Protein AF-A0A6A5G3I4-F1 (afdb_monomer_lite)

Sequence (106 aa):
MTLISPPPPPIRRSSLVKPVEYFYLTIEQRLTLKKARVVLNAVVDSMKKNPSMDLKAERIIKKARDIHALVNTILESDHHMFFKIKEQEFKDGLQSLRDDMKKAFF

Foldseek 3Di:
DDDDDDDPDPPPPPPPDPDPPFFFDDPVRLVVLVVLLVVLVVLLVVLVVCVVQPPLSVVLNVLSVVLNVVSVVCNVSRGRVSCVVCVVVNVVSVVVSVVSVVVRPD

Organism: Caenorhabditis remanei (NCBI:txid31234)

Radius of gyration: 25.17 Å; chains: 1; bounding box: 81×18×66 Å

Structure (mmCIF, N/CA/C/O backbone):
data_AF-A0A6A5G3I4-F1
#
_entry.id   AF-A0A6A5G3I4-F1
#
loop_
_atom_site.group_PDB
_atom_site.id
_atom_site.type_symbol
_atom_site.label_atom_id
_atom_site.label_alt_id
_atom_site.label_comp_id
_atom_site.label_asym_id
_atom_site.label_entity_id
_atom_site.label_seq_id
_atom_site.pdbx_PDB_ins_code
_atom_site.Cartn_x
_atom_site.Cartn_y
_atom_site.Cartn_z
_atom_site.occupancy
_atom_site.B_iso_or_equiv
_atom_site.auth_seq_id
_atom_site.auth_comp_id
_atom_site.auth_asym_id
_atom_site.auth_atom_id
_atom_site.pdbx_PDB_model_num
ATOM 1 N N . MET A 1 1 ? 63.872 -6.654 -46.691 1.00 45.19 1 MET A N 1
ATOM 2 C CA . MET A 1 1 ? 63.245 -6.168 -45.444 1.00 45.19 1 MET A CA 1
ATOM 3 C C . MET A 1 1 ? 61.740 -6.219 -45.642 1.00 45.19 1 MET A C 1
ATOM 5 O O . MET A 1 1 ? 61.248 -5.551 -46.540 1.00 45.19 1 MET A O 1
ATOM 9 N N . THR A 1 2 ? 61.036 -7.080 -44.912 1.00 50.91 2 THR A N 1
ATOM 10 C CA . THR A 1 2 ? 59.595 -7.320 -45.097 1.00 50.91 2 THR A CA 1
ATOM 11 C C . THR A 1 2 ? 58.814 -6.319 -44.246 1.00 50.91 2 THR A C 1
ATOM 13 O O . THR A 1 2 ? 58.990 -6.301 -43.030 1.00 50.91 2 THR A O 1
ATOM 16 N N . LEU A 1 3 ? 57.996 -5.461 -44.868 1.00 50.94 3 LEU A N 1
ATOM 17 C CA . 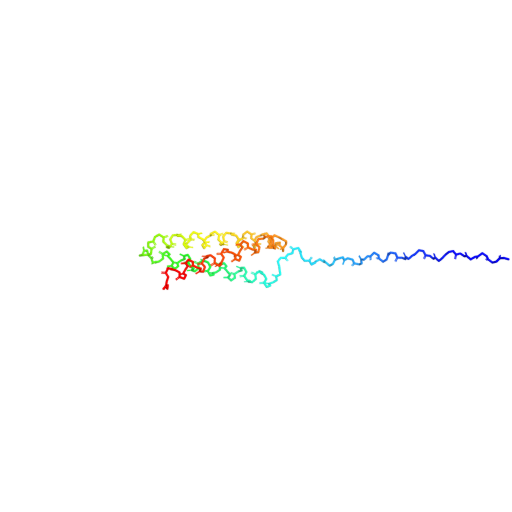LEU A 1 3 ? 57.108 -4.541 -44.148 1.00 50.94 3 LEU A CA 1
ATOM 18 C C . LEU A 1 3 ? 56.023 -5.353 -43.432 1.00 50.94 3 LEU A C 1
ATOM 20 O O . LEU A 1 3 ? 55.199 -5.999 -44.077 1.00 50.94 3 LEU A O 1
ATOM 24 N N . ILE A 1 4 ? 56.037 -5.324 -42.101 1.00 54.56 4 ILE A N 1
ATOM 25 C CA . ILE A 1 4 ? 55.014 -5.947 -41.262 1.00 54.56 4 ILE A CA 1
ATOM 26 C C . ILE A 1 4 ? 53.938 -4.887 -41.014 1.00 54.56 4 ILE A C 1
ATOM 28 O O . ILE A 1 4 ? 54.176 -3.908 -40.308 1.00 54.56 4 ILE A O 1
ATOM 32 N N . SER A 1 5 ? 52.771 -5.049 -41.631 1.00 60.62 5 SER A N 1
ATOM 33 C CA . SER A 1 5 ? 51.606 -4.198 -41.375 1.00 60.62 5 SER A CA 1
ATOM 34 C C . SER A 1 5 ? 51.150 -4.362 -39.919 1.00 60.62 5 SER A C 1
ATOM 36 O O . SER A 1 5 ? 51.105 -5.498 -39.436 1.00 60.62 5 SER A O 1
ATOM 38 N N . PRO A 1 6 ? 50.779 -3.283 -39.205 1.00 68.44 6 PRO A N 1
ATOM 39 C CA . PRO A 1 6 ? 50.217 -3.421 -37.868 1.00 68.44 6 PRO A CA 1
ATOM 40 C C . PRO A 1 6 ? 48.894 -4.206 -37.931 1.00 68.44 6 PRO A C 1
ATOM 42 O O . PRO A 1 6 ? 48.165 -4.100 -38.924 1.00 68.44 6 PRO A O 1
ATOM 45 N N . PRO A 1 7 ? 48.570 -5.004 -36.897 1.00 68.25 7 PRO A N 1
ATOM 46 C CA . PRO A 1 7 ? 47.321 -5.751 -36.860 1.00 68.25 7 PRO A CA 1
ATOM 47 C C . PRO A 1 7 ? 46.128 -4.783 -36.916 1.00 68.25 7 PRO A C 1
ATOM 49 O O . PRO A 1 7 ? 46.212 -3.676 -36.372 1.00 68.25 7 PRO A O 1
ATOM 52 N N . PRO A 1 8 ? 45.016 -5.168 -37.567 1.00 66.38 8 PRO A N 1
ATOM 53 C CA . PRO A 1 8 ? 43.838 -4.318 -37.638 1.00 66.38 8 PRO A CA 1
ATOM 54 C C . PRO A 1 8 ? 43.348 -3.985 -36.220 1.00 66.38 8 PRO A C 1
ATOM 56 O O . PRO A 1 8 ? 43.422 -4.842 -35.331 1.00 66.38 8 PRO A O 1
ATOM 59 N N . PRO A 1 9 ? 42.852 -2.755 -35.984 1.00 64.62 9 PRO A N 1
ATOM 60 C CA . PRO A 1 9 ? 42.316 -2.382 -34.686 1.00 64.62 9 PRO A CA 1
ATOM 61 C C . PRO A 1 9 ? 41.210 -3.370 -34.296 1.00 64.62 9 PRO A C 1
ATOM 63 O O . PRO A 1 9 ? 40.447 -3.798 -35.172 1.00 64.62 9 PRO A O 1
ATOM 66 N N . PRO A 1 10 ? 41.095 -3.741 -33.006 1.00 64.44 10 PRO A N 1
ATOM 67 C CA . PRO A 1 10 ? 40.010 -4.588 -32.548 1.00 64.44 10 PRO A CA 1
ATOM 68 C C . PRO A 1 10 ? 38.706 -3.968 -33.026 1.00 64.44 10 PRO A C 1
ATOM 70 O O . PRO A 1 10 ? 38.408 -2.819 -32.687 1.00 64.44 10 PRO A O 1
ATOM 73 N N . ILE A 1 11 ? 37.948 -4.708 -33.838 1.00 58.84 11 ILE A N 1
ATOM 74 C CA . ILE A 1 11 ? 36.585 -4.327 -34.185 1.00 58.84 11 ILE A CA 1
ATOM 75 C C . ILE A 1 11 ? 35.903 -4.121 -32.841 1.00 58.84 11 ILE A C 1
ATOM 77 O O . ILE A 1 11 ? 35.693 -5.084 -32.098 1.00 58.84 11 ILE A O 1
ATOM 81 N N . ARG A 1 12 ? 35.614 -2.857 -32.497 1.00 54.34 12 ARG A N 1
ATOM 82 C CA . ARG A 1 12 ? 34.677 -2.525 -31.432 1.00 54.34 12 ARG A CA 1
ATOM 83 C C . ARG A 1 12 ? 33.412 -3.238 -31.863 1.00 54.34 12 ARG A C 1
ATOM 85 O O . ARG A 1 12 ? 32.685 -2.742 -32.717 1.00 54.34 12 ARG A O 1
ATOM 92 N N . ARG A 1 13 ? 33.189 -4.440 -31.329 1.00 51.81 13 ARG A N 1
ATOM 93 C CA . ARG A 1 13 ? 31.872 -5.045 -31.303 1.00 51.81 13 ARG A CA 1
ATOM 94 C C . ARG A 1 13 ? 31.059 -4.006 -30.566 1.00 51.81 13 ARG A C 1
ATOM 96 O O . ARG A 1 13 ? 31.173 -3.888 -29.348 1.00 51.81 13 ARG A O 1
ATOM 103 N N . SER A 1 14 ? 30.366 -3.166 -31.328 1.00 51.81 14 SER A N 1
ATOM 104 C CA . SER A 1 14 ? 29.267 -2.351 -30.854 1.00 51.81 14 SER A CA 1
ATOM 105 C C . SER A 1 14 ? 28.486 -3.311 -29.988 1.00 51.81 14 SER A C 1
ATOM 107 O O . SER A 1 14 ? 27.986 -4.310 -30.506 1.00 51.81 14 SER A O 1
ATOM 109 N N . SER A 1 15 ? 28.567 -3.120 -28.669 1.00 56.09 15 SER A N 1
ATOM 110 C CA . SER A 1 15 ? 27.875 -3.969 -27.716 1.00 56.09 15 SER A CA 1
ATOM 111 C C . SER A 1 15 ? 26.438 -3.976 -28.192 1.00 56.09 15 SER A C 1
ATOM 113 O O . SER A 1 15 ? 25.778 -2.937 -28.223 1.00 56.09 15 SER A O 1
ATOM 115 N N . LEU A 1 16 ? 26.061 -5.137 -28.720 1.00 53.62 16 LEU A N 1
ATOM 116 C CA . LEU A 1 16 ? 24.756 -5.446 -29.248 1.00 53.62 16 LEU A CA 1
ATOM 117 C C . LEU A 1 16 ? 23.786 -4.997 -28.160 1.00 53.62 16 LEU A C 1
ATOM 119 O O . LEU A 1 16 ? 23.856 -5.525 -27.056 1.00 53.62 16 LEU A O 1
ATOM 123 N N . VAL A 1 17 ? 23.041 -3.932 -28.460 1.00 51.09 17 VAL A N 1
ATOM 124 C CA . VAL A 1 17 ? 21.829 -3.457 -27.789 1.00 51.09 17 VAL A CA 1
ATOM 125 C C . VAL A 1 17 ? 21.750 -3.877 -26.317 1.00 51.09 17 VAL A C 1
ATOM 127 O O . VAL A 1 17 ? 21.350 -5.000 -26.016 1.00 51.09 17 VAL A O 1
ATOM 130 N N . LYS A 1 18 ? 22.082 -2.965 -25.387 1.00 52.94 18 LYS A N 1
ATOM 131 C CA . LYS A 1 18 ? 21.660 -3.137 -23.985 1.00 52.94 18 LYS A CA 1
ATOM 132 C C . LYS A 1 18 ? 20.171 -3.503 -24.007 1.00 52.94 18 LYS A C 1
ATOM 134 O O . LYS A 1 18 ? 19.413 -2.765 -24.645 1.00 52.94 18 LYS A O 1
ATOM 139 N N . PRO A 1 19 ? 19.764 -4.633 -23.408 1.00 50.22 19 PRO A N 1
ATOM 140 C CA . PRO A 1 19 ? 18.406 -5.110 -23.557 1.00 50.22 19 PRO A CA 1
ATOM 141 C C . PRO A 1 19 ? 17.451 -4.048 -23.017 1.00 50.22 19 PRO A C 1
ATOM 143 O O . PRO A 1 19 ? 17.771 -3.318 -22.077 1.00 50.22 19 PRO A O 1
ATOM 146 N N . VAL A 1 20 ? 16.290 -3.960 -23.662 1.00 51.75 20 VAL A N 1
ATOM 147 C CA . VAL A 1 20 ? 15.120 -3.144 -23.306 1.00 51.75 20 VAL A CA 1
ATOM 148 C C . VAL A 1 20 ? 14.506 -3.684 -22.005 1.00 51.75 20 VAL A C 1
ATOM 150 O O . VAL A 1 20 ? 13.335 -4.026 -21.916 1.00 51.75 20 VAL A O 1
ATOM 153 N N . GLU A 1 21 ? 15.328 -3.848 -20.985 1.00 55.00 21 GLU A N 1
ATOM 154 C CA . GLU A 1 21 ? 14.952 -4.307 -19.664 1.00 55.00 21 GLU A CA 1
ATOM 155 C C . GLU A 1 21 ? 15.018 -3.090 -18.738 1.00 55.00 21 GLU A C 1
ATOM 157 O O . GLU A 1 21 ? 15.865 -2.215 -18.899 1.00 55.00 21 GLU A O 1
ATOM 162 N N . TYR A 1 22 ? 14.110 -3.014 -17.769 1.00 59.69 22 TYR A N 1
ATOM 163 C CA . TYR A 1 22 ? 14.079 -2.009 -16.693 1.00 59.69 22 TYR A CA 1
ATOM 164 C C . TYR A 1 22 ? 13.444 -0.640 -16.977 1.00 59.69 22 TYR A C 1
ATOM 166 O O . TYR A 1 22 ? 13.562 0.244 -16.129 1.00 59.69 22 TYR A O 1
ATOM 174 N N . PHE A 1 23 ? 12.694 -0.445 -18.067 1.00 67.44 23 PHE A N 1
ATOM 175 C CA . PHE A 1 23 ? 11.796 0.722 -18.115 1.00 67.44 23 PHE A CA 1
ATOM 176 C C . PHE A 1 23 ? 10.513 0.471 -17.331 1.00 67.44 23 PHE A C 1
ATOM 178 O O . PHE A 1 23 ? 10.155 1.290 -16.491 1.00 67.44 23 PHE A O 1
ATOM 185 N N . TYR A 1 24 ? 9.875 -0.685 -17.526 1.00 82.62 24 TYR A N 1
ATOM 186 C CA . TYR A 1 24 ? 8.568 -0.978 -16.940 1.00 82.62 24 TYR A CA 1
ATOM 187 C C . TYR A 1 24 ? 8.628 -1.847 -15.684 1.00 82.62 24 TYR A C 1
ATOM 189 O O . TYR A 1 24 ? 9.541 -2.658 -15.520 1.00 82.62 24 TYR A O 1
ATOM 197 N N . LEU A 1 25 ? 7.618 -1.719 -14.819 1.00 85.81 25 LEU A N 1
ATOM 198 C CA . LEU A 1 25 ? 7.406 -2.634 -13.696 1.00 85.81 25 LEU A CA 1
ATOM 199 C C . LEU A 1 25 ? 7.371 -4.090 -14.171 1.00 85.81 25 LEU A C 1
ATOM 201 O O . LEU A 1 25 ? 6.657 -4.423 -15.126 1.00 85.81 25 LEU A O 1
ATOM 205 N N . THR A 1 26 ? 8.060 -4.972 -13.445 1.00 88.88 26 THR A N 1
ATOM 206 C CA . THR A 1 26 ? 7.963 -6.415 -13.695 1.00 88.88 26 THR A CA 1
ATOM 207 C C . THR A 1 26 ? 6.547 -6.916 -13.389 1.00 88.88 26 THR A C 1
ATOM 209 O O . THR A 1 26 ? 5.812 -6.316 -12.598 1.00 88.88 26 THR A O 1
ATOM 212 N N . ILE A 1 27 ? 6.150 -8.044 -13.991 1.00 88.06 27 ILE A N 1
ATOM 213 C CA . ILE A 1 27 ? 4.832 -8.662 -13.749 1.00 88.06 27 ILE A CA 1
ATOM 214 C C . ILE A 1 27 ? 4.610 -8.901 -12.247 1.00 88.06 27 ILE A C 1
ATOM 216 O O . ILE A 1 27 ? 3.537 -8.599 -11.721 1.00 88.06 27 ILE A O 1
ATOM 220 N N . GLU A 1 28 ? 5.637 -9.371 -11.539 1.00 88.94 28 GLU A N 1
ATOM 221 C CA . GLU A 1 28 ? 5.592 -9.616 -10.094 1.00 88.94 28 GLU A CA 1
ATOM 222 C C . GLU A 1 28 ? 5.398 -8.331 -9.283 1.00 88.94 28 GLU A C 1
ATOM 224 O O . GLU A 1 28 ? 4.583 -8.299 -8.355 1.00 88.94 28 GLU A O 1
ATOM 229 N N . GLN A 1 29 ? 6.095 -7.252 -9.652 1.00 89.00 29 GLN A N 1
ATOM 230 C CA . GLN A 1 29 ? 5.938 -5.946 -9.011 1.00 89.00 29 GLN A CA 1
ATOM 231 C C . GLN A 1 29 ? 4.519 -5.410 -9.215 1.00 89.00 29 GLN A C 1
ATOM 233 O O . GLN A 1 29 ? 3.854 -5.047 -8.243 1.00 89.00 29 GLN A O 1
ATOM 238 N N . ARG A 1 30 ? 4.001 -5.442 -10.453 1.00 88.94 30 ARG A N 1
ATOM 239 C CA . ARG A 1 30 ? 2.616 -5.033 -10.749 1.00 88.94 30 ARG A CA 1
ATOM 240 C C . ARG A 1 30 ? 1.603 -5.854 -9.962 1.00 88.94 30 ARG A C 1
ATOM 242 O O . ARG A 1 30 ? 0.652 -5.293 -9.419 1.00 88.94 30 ARG A O 1
ATOM 249 N N . LEU A 1 31 ? 1.779 -7.175 -9.901 1.00 93.56 31 LEU A N 1
ATOM 250 C CA . LEU A 1 31 ? 0.870 -8.059 -9.174 1.00 93.56 31 LEU A CA 1
ATOM 251 C C . LEU A 1 31 ? 0.889 -7.759 -7.671 1.00 93.56 31 LEU A C 1
ATOM 253 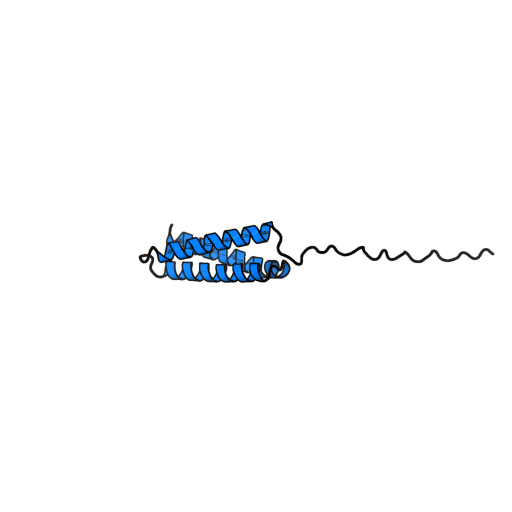O O . LEU A 1 31 ? -0.170 -7.687 -7.047 1.00 93.56 31 LEU A O 1
ATOM 257 N N . THR A 1 32 ? 2.073 -7.533 -7.104 1.00 91.62 32 THR A N 1
ATOM 258 C CA . THR A 1 32 ? 2.253 -7.173 -5.692 1.00 91.62 32 THR A CA 1
ATOM 259 C C . THR A 1 32 ? 1.554 -5.856 -5.363 1.00 91.62 32 THR A C 1
ATOM 261 O O . THR A 1 32 ? 0.768 -5.794 -4.419 1.00 91.62 32 THR A O 1
ATOM 264 N N . LEU A 1 33 ? 1.754 -4.826 -6.187 1.00 92.81 33 LEU A N 1
ATOM 265 C CA . LEU A 1 33 ? 1.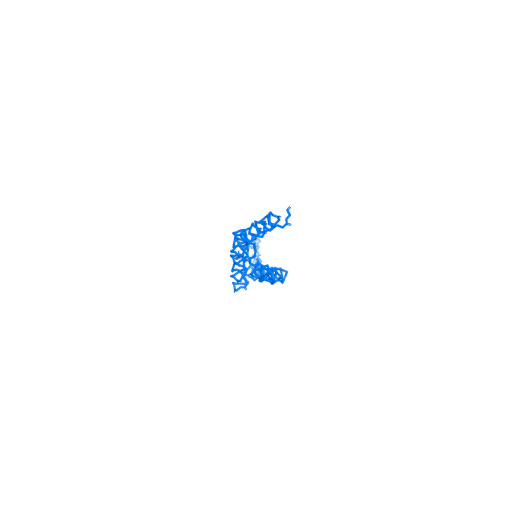108 -3.521 -6.034 1.00 92.81 33 LEU A CA 1
ATOM 266 C C . LEU A 1 33 ? -0.420 -3.616 -6.170 1.00 92.81 33 LEU A C 1
ATOM 268 O O . LEU A 1 33 ? -1.151 -3.060 -5.352 1.00 92.81 33 LEU A O 1
ATOM 272 N N . LYS A 1 34 ? -0.930 -4.389 -7.141 1.00 93.69 34 LYS A N 1
ATOM 273 C CA . LYS A 1 34 ? -2.376 -4.634 -7.296 1.00 93.69 34 LYS A CA 1
ATOM 274 C C . LYS A 1 34 ? -2.981 -5.314 -6.066 1.00 93.69 34 LYS A C 1
ATOM 276 O O . LYS A 1 34 ? -4.052 -4.905 -5.622 1.00 93.69 34 LYS A O 1
ATOM 281 N N . LYS A 1 35 ? -2.303 -6.315 -5.495 1.00 93.62 35 LYS A N 1
ATOM 282 C CA . LYS A 1 35 ? -2.739 -6.973 -4.251 1.00 93.62 35 LYS A CA 1
ATOM 283 C C . LYS A 1 35 ? -2.727 -6.000 -3.072 1.00 93.62 35 LYS A C 1
ATOM 285 O O . LYS A 1 35 ? -3.716 -5.927 -2.348 1.00 93.62 35 LYS A O 1
ATOM 290 N N . ALA A 1 36 ? -1.659 -5.214 -2.921 1.00 92.81 36 ALA A N 1
ATOM 291 C CA . ALA A 1 36 ? -1.564 -4.198 -1.876 1.00 92.81 36 ALA A CA 1
ATOM 292 C C . ALA A 1 36 ? -2.724 -3.195 -1.961 1.00 92.81 36 ALA A C 1
ATOM 294 O O . ALA A 1 36 ? -3.376 -2.931 -0.955 1.00 92.81 36 ALA A O 1
ATOM 295 N N . ARG A 1 37 ? -3.060 -2.721 -3.167 1.00 94.12 37 ARG A N 1
ATOM 296 C CA . ARG A 1 37 ? -4.202 -1.823 -3.400 1.00 94.12 37 ARG A CA 1
ATOM 297 C C . ARG A 1 37 ? -5.524 -2.399 -2.885 1.00 94.12 37 ARG A C 1
ATOM 299 O O . ARG A 1 37 ? -6.285 -1.693 -2.229 1.00 94.12 37 ARG A O 1
ATOM 306 N N . VAL A 1 38 ? -5.795 -3.676 -3.170 1.00 94.19 38 VAL A N 1
ATOM 307 C CA . VAL A 1 38 ? -7.017 -4.365 -2.715 1.00 94.19 38 VAL A CA 1
ATOM 308 C C . VAL A 1 38 ? -7.058 -4.459 -1.190 1.00 94.19 38 VAL A C 1
ATOM 310 O O . VAL A 1 38 ? -8.080 -4.140 -0.587 1.00 94.19 38 VAL A O 1
ATOM 313 N N . VAL A 1 39 ? -5.943 -4.838 -0.562 1.00 92.56 39 VAL A N 1
ATOM 314 C CA . VAL A 1 39 ? -5.851 -4.946 0.902 1.00 92.56 39 VAL A CA 1
ATOM 315 C C . VAL A 1 39 ? -6.043 -3.584 1.572 1.00 92.56 39 VAL A C 1
ATOM 317 O O . VAL A 1 39 ? -6.807 -3.482 2.525 1.00 92.56 39 VAL A O 1
ATOM 320 N N . LEU A 1 40 ? -5.410 -2.526 1.059 1.00 94.25 40 LEU A N 1
ATOM 321 C CA . LEU A 1 40 ? -5.534 -1.171 1.609 1.00 94.25 40 LEU A CA 1
ATOM 322 C C . LEU A 1 40 ? -6.978 -0.657 1.543 1.00 94.25 40 LEU A C 1
ATOM 324 O O . LEU A 1 40 ? -7.466 -0.088 2.519 1.00 94.25 40 LEU A O 1
ATOM 328 N N . ASN A 1 41 ? -7.683 -0.916 0.437 1.00 93.75 41 ASN A N 1
ATOM 329 C CA . ASN A 1 41 ? -9.111 -0.613 0.325 1.00 93.75 41 ASN A CA 1
ATOM 330 C C . ASN A 1 41 ? -9.934 -1.369 1.376 1.00 93.75 41 ASN A C 1
ATOM 332 O O . ASN A 1 41 ? -10.723 -0.757 2.090 1.00 93.75 41 ASN A O 1
ATOM 336 N N . ALA A 1 42 ? -9.703 -2.677 1.524 1.00 91.50 42 ALA A N 1
ATOM 337 C CA . ALA A 1 42 ? -10.414 -3.492 2.505 1.00 91.50 42 ALA A CA 1
ATOM 338 C C . ALA A 1 42 ? -10.178 -3.014 3.948 1.00 91.50 42 ALA A C 1
ATOM 340 O O . ALA A 1 42 ? -11.114 -3.007 4.749 1.00 91.50 42 ALA A O 1
ATOM 341 N N . VAL A 1 43 ? -8.957 -2.570 4.275 1.00 89.50 43 VAL A N 1
ATOM 342 C CA . VAL A 1 43 ? -8.648 -1.946 5.570 1.00 89.50 43 VAL A CA 1
ATOM 343 C C . VAL A 1 43 ? -9.488 -0.684 5.751 1.00 89.50 43 VAL A C 1
ATOM 345 O O . VAL A 1 43 ? -10.220 -0.586 6.729 1.00 89.50 43 VAL A O 1
ATOM 348 N N . VAL A 1 44 ? -9.452 0.255 4.800 1.00 90.31 44 VAL A N 1
ATOM 349 C CA . VAL A 1 44 ? -10.224 1.507 4.893 1.00 90.31 44 VAL A CA 1
ATOM 350 C C . VAL A 1 44 ? -11.721 1.238 5.061 1.00 90.31 44 VAL A C 1
ATOM 352 O O . VAL A 1 44 ? -12.357 1.857 5.915 1.00 90.31 44 VAL A O 1
ATOM 355 N N . ASP A 1 45 ? -12.280 0.309 4.288 1.00 90.50 45 ASP A N 1
ATOM 356 C CA . ASP A 1 45 ? -13.703 -0.030 4.347 1.00 90.50 45 ASP A CA 1
ATOM 357 C C . ASP A 1 45 ? -14.086 -0.688 5.676 1.00 90.50 45 ASP A C 1
ATOM 359 O O . ASP A 1 45 ? -15.136 -0.376 6.239 1.00 90.50 45 ASP A O 1
ATOM 363 N N . SER A 1 46 ? -13.227 -1.559 6.209 1.00 86.38 46 SER A N 1
ATOM 364 C CA . SER A 1 46 ? -13.456 -2.219 7.499 1.00 86.38 46 SER A CA 1
ATOM 365 C C . SER A 1 46 ? -13.432 -1.221 8.656 1.00 86.38 46 SER A C 1
ATOM 367 O O . SER A 1 46 ? -14.297 -1.270 9.527 1.00 86.38 46 SER A O 1
ATOM 369 N N . MET A 1 47 ? -12.487 -0.275 8.644 1.00 84.62 47 MET A N 1
ATOM 370 C CA . MET A 1 47 ? -12.391 0.751 9.687 1.00 84.62 47 MET A CA 1
ATOM 371 C C . MET A 1 47 ? -13.570 1.731 9.631 1.00 84.62 47 MET A C 1
ATOM 373 O O . MET A 1 47 ? -14.088 2.121 10.670 1.00 84.62 47 MET A O 1
ATOM 377 N N . LYS A 1 48 ? -14.051 2.091 8.431 1.00 83.44 48 LYS A N 1
ATOM 378 C CA . LYS A 1 48 ? -15.244 2.946 8.270 1.00 83.44 48 LYS A CA 1
ATOM 379 C C . LYS A 1 48 ? -16.522 2.304 8.811 1.00 83.44 48 LYS A C 1
ATOM 381 O O . LYS A 1 48 ? -17.396 3.013 9.295 1.00 83.44 48 LYS A O 1
ATOM 386 N N . LYS A 1 49 ? -16.649 0.979 8.697 1.00 83.94 49 LYS A N 1
ATOM 387 C CA . LYS A 1 49 ? -17.827 0.232 9.166 1.00 83.94 49 LYS A CA 1
ATOM 388 C C . LYS A 1 49 ? -17.869 0.056 10.686 1.00 83.94 49 LYS A C 1
ATOM 390 O O . LYS A 1 49 ? -18.928 -0.275 11.205 1.00 83.94 49 LYS A O 1
ATOM 395 N N . ASN A 1 50 ? -16.763 0.314 11.385 1.00 70.94 50 ASN A N 1
ATOM 396 C CA . ASN A 1 50 ? -16.649 0.186 12.837 1.00 70.94 50 ASN A CA 1
ATOM 397 C C . ASN A 1 50 ? -16.356 1.553 13.490 1.00 70.94 50 ASN A C 1
ATOM 399 O O . ASN A 1 50 ? -15.226 1.807 13.913 1.00 70.94 50 ASN A O 1
ATOM 403 N N . PRO A 1 51 ? -17.363 2.445 13.599 1.00 60.19 51 PRO A N 1
ATOM 404 C CA . PRO A 1 51 ? -17.190 3.807 14.115 1.00 60.19 51 PRO A CA 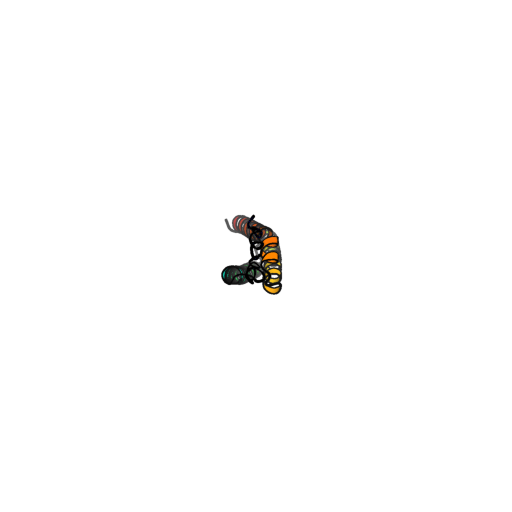1
AT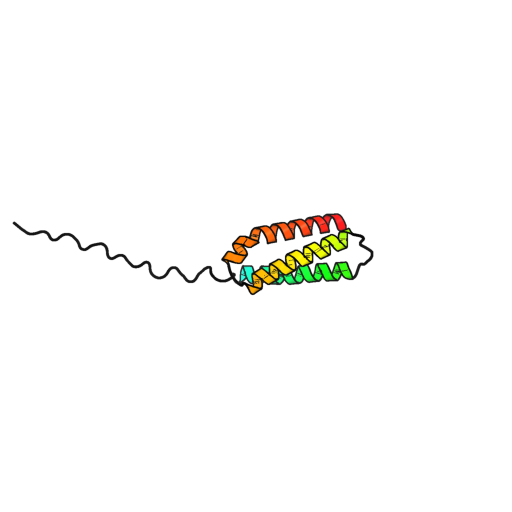OM 405 C C . PRO A 1 51 ? -16.825 3.877 15.608 1.00 60.19 51 PRO A C 1
ATOM 407 O O . PRO A 1 51 ? -16.490 4.951 16.095 1.00 60.19 51 PRO A O 1
ATOM 410 N N . SER A 1 52 ? -16.851 2.758 16.344 1.00 63.09 52 SER A N 1
ATOM 411 C CA . SER A 1 52 ? -16.429 2.695 17.752 1.00 63.09 52 SER A CA 1
ATOM 412 C C . SER A 1 52 ? -14.911 2.783 17.948 1.00 63.09 52 SER A C 1
ATOM 414 O O . SER A 1 52 ? -14.446 2.849 19.084 1.00 63.09 52 SER A O 1
ATOM 416 N N . MET A 1 53 ? -14.122 2.761 16.870 1.00 61.88 53 MET A N 1
ATOM 417 C CA . MET A 1 53 ? -12.674 2.923 16.939 1.00 61.88 53 MET A CA 1
ATOM 418 C C . MET A 1 53 ? -12.274 4.403 16.829 1.00 61.88 53 MET A C 1
ATOM 420 O O . MET A 1 53 ? -11.851 4.888 15.785 1.00 61.88 53 MET A O 1
ATOM 424 N N . ASP A 1 54 ? -12.408 5.091 17.959 1.00 70.69 54 ASP A N 1
ATOM 425 C CA . ASP A 1 54 ? -11.723 6.323 18.376 1.00 70.69 54 ASP A CA 1
ATOM 426 C C . ASP A 1 54 ? -10.314 6.486 17.758 1.00 70.69 54 ASP A C 1
ATOM 428 O O . ASP A 1 54 ? -9.583 5.498 17.692 1.00 70.69 54 ASP A O 1
ATOM 432 N N . LEU A 1 55 ? -9.971 7.704 17.295 1.00 69.25 55 LEU A N 1
ATOM 433 C CA . LEU A 1 55 ? -8.694 8.298 16.805 1.00 69.25 55 LEU A CA 1
ATOM 434 C C . LEU A 1 55 ? -7.615 7.389 16.161 1.00 69.25 55 LEU A C 1
ATOM 436 O O . LEU A 1 55 ? -7.045 7.709 15.114 1.00 69.25 55 LEU A O 1
ATOM 440 N N . LYS A 1 56 ? -7.313 6.234 16.754 1.00 78.12 56 LYS A N 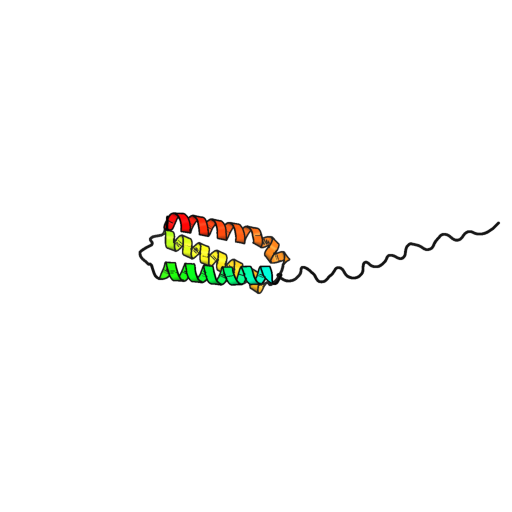1
ATOM 441 C CA . LYS A 1 56 ? -6.519 5.133 16.194 1.00 78.12 56 LYS A CA 1
ATOM 442 C C . LYS A 1 56 ? -7.041 4.678 14.826 1.00 78.12 56 LYS A C 1
ATOM 444 O O . LYS A 1 56 ? -6.220 4.452 13.934 1.00 78.12 56 LYS A O 1
ATOM 449 N N . ALA A 1 57 ? -8.361 4.576 14.618 1.00 82.44 57 ALA A N 1
ATOM 450 C CA . ALA A 1 57 ? -8.881 4.207 13.296 1.00 82.44 57 ALA A CA 1
ATOM 451 C C . ALA A 1 57 ? -8.647 5.289 12.253 1.00 82.44 57 ALA A C 1
ATOM 453 O O . ALA A 1 57 ? -8.261 4.961 11.136 1.00 82.44 57 ALA A O 1
ATOM 454 N N . GLU A 1 58 ? -8.822 6.563 12.605 1.00 86.81 58 GLU A N 1
ATOM 455 C CA . GLU A 1 58 ? -8.557 7.668 11.683 1.00 86.81 58 GLU A CA 1
ATOM 456 C C . GLU A 1 58 ? -7.099 7.671 11.230 1.00 86.81 58 GLU A C 1
ATOM 458 O O . GLU A 1 58 ? -6.818 7.806 10.038 1.00 86.81 58 GLU A O 1
ATOM 463 N N . ARG A 1 59 ? -6.165 7.430 12.158 1.00 88.50 59 ARG A N 1
ATOM 464 C CA . ARG A 1 59 ? -4.739 7.304 11.841 1.00 88.50 59 ARG A CA 1
ATOM 465 C C . ARG A 1 59 ? -4.451 6.125 10.907 1.00 88.50 59 ARG A C 1
ATOM 467 O O . ARG A 1 59 ? -3.710 6.296 9.938 1.00 88.50 59 ARG A O 1
ATOM 474 N N . ILE A 1 60 ? -5.042 4.956 11.161 1.00 90.50 60 ILE A N 1
ATOM 475 C CA . ILE A 1 60 ? -4.907 3.767 10.299 1.00 90.50 60 ILE A CA 1
ATOM 476 C C . ILE A 1 60 ? -5.510 4.031 8.913 1.00 90.50 60 ILE A C 1
ATOM 478 O O . ILE A 1 60 ? -4.869 3.741 7.907 1.00 90.50 60 ILE A O 1
ATOM 482 N N . ILE A 1 61 ? -6.702 4.632 8.843 1.00 91.19 61 ILE A N 1
ATOM 483 C CA . ILE A 1 61 ? -7.369 5.003 7.588 1.00 91.19 61 ILE A CA 1
ATOM 484 C C . ILE A 1 61 ? -6.505 5.986 6.802 1.00 91.19 61 ILE A C 1
ATOM 486 O O . ILE A 1 61 ? -6.315 5.801 5.601 1.00 91.19 61 ILE A O 1
ATOM 490 N N . LYS A 1 62 ? -5.976 7.021 7.462 1.00 92.38 62 LYS A N 1
ATOM 491 C CA . LYS A 1 62 ? -5.120 8.027 6.831 1.00 92.38 62 LYS A CA 1
ATOM 492 C C . LYS A 1 62 ? -3.876 7.377 6.230 1.00 92.38 62 LYS A C 1
ATOM 494 O O . LYS A 1 62 ? -3.644 7.528 5.038 1.00 92.38 62 LYS A O 1
ATOM 499 N N . LYS A 1 63 ? -3.148 6.566 7.003 1.00 93.38 63 LYS A N 1
ATOM 500 C CA . LYS A 1 63 ? -1.974 5.838 6.494 1.00 93.38 63 LYS A CA 1
ATOM 501 C C . LYS A 1 63 ? -2.321 4.885 5.356 1.00 93.38 63 LYS A C 1
ATOM 503 O O . LYS A 1 63 ? -1.612 4.853 4.357 1.00 93.38 63 LYS A O 1
ATOM 508 N N . ALA A 1 64 ? -3.410 4.128 5.478 1.00 93.88 64 ALA A N 1
ATOM 509 C CA . ALA A 1 64 ? -3.840 3.218 4.424 1.00 93.88 64 ALA A CA 1
ATOM 510 C C . ALA A 1 64 ? -4.154 3.967 3.117 1.00 93.88 64 ALA A C 1
ATOM 512 O O . ALA A 1 64 ? -3.789 3.489 2.045 1.00 93.88 64 ALA A O 1
ATOM 513 N N . ARG A 1 65 ? -4.765 5.159 3.196 1.00 94.62 65 ARG A N 1
ATOM 514 C CA . ARG A 1 65 ? -4.993 6.035 2.034 1.00 94.62 65 ARG A CA 1
ATOM 515 C C . ARG A 1 65 ? -3.698 6.605 1.463 1.00 94.62 65 ARG A C 1
ATOM 517 O O . ARG A 1 65 ? -3.544 6.589 0.248 1.00 94.62 65 ARG A O 1
ATOM 524 N N . ASP A 1 66 ? -2.777 7.054 2.311 1.00 94.81 66 ASP A N 1
ATOM 525 C CA . ASP A 1 66 ? -1.485 7.603 1.879 1.00 94.81 66 ASP A CA 1
ATOM 526 C C . ASP A 1 66 ? -0.682 6.535 1.099 1.00 94.81 66 ASP A C 1
ATOM 528 O O . ASP A 1 66 ? -0.193 6.788 -0.003 1.00 94.81 66 ASP A O 1
ATOM 532 N N . ILE A 1 67 ? -0.643 5.293 1.602 1.00 95.31 67 ILE A N 1
ATOM 533 C CA . ILE A 1 67 ? 0.006 4.163 0.912 1.00 95.31 67 ILE A CA 1
ATOM 534 C C . ILE A 1 67 ? -0.758 3.791 -0.366 1.00 95.31 67 ILE A C 1
ATOM 536 O O . ILE A 1 67 ? -0.145 3.457 -1.378 1.00 95.31 67 ILE A O 1
ATOM 540 N N . HIS A 1 68 ? -2.093 3.844 -0.353 1.00 95.00 68 HIS A N 1
ATOM 541 C CA . HIS A 1 68 ? -2.908 3.547 -1.534 1.00 95.00 68 HIS A CA 1
ATOM 542 C C . HIS A 1 68 ? -2.646 4.536 -2.670 1.00 95.00 68 HIS A C 1
ATOM 544 O O . HIS A 1 68 ? -2.456 4.113 -3.810 1.00 95.00 68 HIS A O 1
ATOM 550 N N . ALA A 1 69 ? -2.555 5.828 -2.349 1.00 94.56 69 ALA A N 1
ATOM 551 C CA . ALA A 1 69 ? -2.183 6.865 -3.300 1.00 94.56 69 ALA A CA 1
ATOM 552 C C . ALA A 1 69 ? -0.791 6.597 -3.885 1.00 94.56 69 ALA A C 1
ATOM 554 O O . ALA A 1 69 ? -0.643 6.575 -5.104 1.00 94.56 69 ALA A O 1
ATOM 555 N N . LEU A 1 70 ? 0.198 6.281 -3.038 1.00 93.88 70 LEU A N 1
ATOM 556 C CA . LEU A 1 70 ? 1.543 5.915 -3.489 1.00 93.88 70 LEU A CA 1
ATOM 557 C C . LEU A 1 70 ? 1.524 4.716 -4.452 1.00 93.88 70 LEU A C 1
ATOM 559 O O . LEU A 1 70 ? 2.168 4.750 -5.499 1.00 93.88 70 LEU A O 1
ATOM 563 N N . VAL A 1 71 ? 0.761 3.669 -4.128 1.00 92.94 71 VAL A N 1
ATOM 564 C CA . VAL A 1 71 ? 0.607 2.482 -4.981 1.00 92.94 71 VAL A CA 1
ATOM 565 C C . VAL A 1 71 ? -0.010 2.837 -6.335 1.00 92.94 71 VAL A C 1
ATOM 567 O O . VAL A 1 71 ? 0.462 2.325 -7.351 1.00 92.94 71 VAL A O 1
ATOM 570 N N . ASN A 1 72 ? -1.024 3.708 -6.380 1.00 93.56 72 ASN A N 1
ATOM 571 C CA . ASN A 1 72 ? -1.611 4.148 -7.649 1.00 93.56 72 ASN A CA 1
ATOM 572 C C . ASN A 1 72 ? -0.606 4.949 -8.472 1.00 93.56 72 ASN A C 1
ATOM 574 O O . ASN A 1 72 ? -0.418 4.620 -9.635 1.00 93.56 72 ASN A O 1
ATOM 578 N N . THR A 1 73 ? 0.123 5.889 -7.866 1.00 92.31 73 THR A N 1
ATOM 579 C CA . THR A 1 73 ? 1.162 6.660 -8.566 1.00 92.31 73 THR A CA 1
ATOM 580 C C . THR A 1 73 ? 2.230 5.749 -9.171 1.00 92.31 73 THR A C 1
ATOM 582 O O . THR A 1 73 ? 2.657 5.948 -10.306 1.00 92.31 73 THR A O 1
ATOM 585 N N . ILE A 1 74 ? 2.658 4.714 -8.439 1.00 90.38 74 ILE A N 1
ATOM 586 C CA . ILE A 1 74 ? 3.626 3.735 -8.948 1.00 90.38 74 ILE A CA 1
ATOM 587 C C . ILE A 1 74 ? 3.037 2.940 -10.120 1.00 90.38 74 ILE A C 1
ATOM 589 O O . ILE A 1 74 ? 3.711 2.752 -11.132 1.00 90.38 74 ILE A O 1
ATOM 593 N N . LEU A 1 75 ? 1.799 2.459 -9.987 1.00 90.06 75 LEU A N 1
ATOM 594 C CA . LEU A 1 75 ? 1.125 1.675 -11.024 1.00 90.06 75 LEU A CA 1
ATOM 595 C C . LEU A 1 75 ? 0.830 2.492 -12.289 1.00 90.06 75 LEU A C 1
ATOM 597 O O . LEU A 1 75 ? 0.933 1.944 -13.381 1.00 90.06 75 LEU A O 1
ATOM 601 N N . GLU A 1 76 ? 0.467 3.765 -12.140 1.00 90.62 76 GLU A N 1
ATOM 602 C CA . GLU A 1 76 ? 0.201 4.706 -13.234 1.00 90.62 76 GLU A CA 1
ATOM 603 C C . GLU A 1 76 ? 1.483 5.116 -13.947 1.00 90.62 76 GLU A C 1
ATOM 605 O O . GLU A 1 76 ? 1.513 5.159 -15.174 1.00 90.62 76 GLU A O 1
ATOM 610 N N . SER A 1 77 ? 2.555 5.373 -13.189 1.00 88.12 77 SER A N 1
ATOM 611 C CA . SER A 1 77 ? 3.865 5.614 -13.785 1.00 88.12 77 SER A CA 1
ATOM 612 C C . SER A 1 77 ? 4.343 4.391 -14.549 1.00 88.12 77 SER A C 1
ATOM 614 O O . SER A 1 77 ? 5.051 4.552 -15.531 1.00 88.12 77 SER A O 1
ATOM 616 N N . ASP A 1 78 ? 4.026 3.188 -14.067 1.00 83.94 78 ASP A N 1
ATOM 617 C CA . ASP A 1 78 ? 4.443 1.913 -14.642 1.00 83.94 78 ASP A CA 1
ATOM 618 C C . ASP A 1 78 ? 5.964 1.770 -14.830 1.00 83.94 78 ASP A C 1
ATOM 620 O O . ASP A 1 78 ? 6.429 0.884 -15.541 1.00 83.94 78 ASP A O 1
ATOM 624 N N . HIS A 1 79 ? 6.759 2.630 -14.184 1.00 86.25 79 HIS A N 1
ATOM 625 C CA . HIS A 1 79 ? 8.198 2.720 -14.390 1.00 86.25 79 HIS A CA 1
ATOM 626 C C . HIS A 1 79 ? 8.972 2.019 -13.271 1.00 86.25 79 HIS A C 1
ATOM 628 O O . HIS A 1 79 ? 8.825 2.333 -12.087 1.00 86.25 79 HIS A O 1
ATOM 634 N N . HIS A 1 80 ? 9.879 1.115 -13.644 1.00 82.69 80 HIS A N 1
ATOM 635 C CA . HIS A 1 80 ? 10.685 0.350 -12.690 1.00 82.69 80 HIS A CA 1
ATOM 636 C C . HIS A 1 80 ? 11.582 1.242 -11.827 1.00 82.69 80 HIS A C 1
ATOM 638 O O . HIS A 1 80 ? 11.650 1.060 -10.613 1.00 82.69 80 HIS A O 1
ATOM 644 N N . MET A 1 81 ? 12.244 2.234 -12.433 1.00 83.12 81 MET A N 1
ATOM 645 C CA . MET A 1 81 ? 13.099 3.175 -11.699 1.00 83.12 81 MET A CA 1
ATOM 646 C C . MET A 1 81 ? 12.303 4.006 -10.691 1.00 83.12 81 MET A C 1
ATOM 648 O O . MET A 1 81 ? 12.764 4.224 -9.573 1.00 83.12 81 MET A O 1
ATOM 652 N N . PHE A 1 82 ? 11.084 4.414 -11.053 1.00 83.88 82 PHE A N 1
ATOM 653 C CA . PHE A 1 82 ? 10.196 5.118 -10.135 1.00 83.88 82 PHE A CA 1
ATOM 654 C C . PHE A 1 82 ? 9.815 4.228 -8.947 1.00 83.88 82 PHE A C 1
ATOM 656 O O . PHE A 1 82 ? 9.922 4.653 -7.796 1.00 83.88 82 PHE A O 1
ATOM 663 N N . PHE A 1 83 ? 9.471 2.961 -9.205 1.00 86.12 83 PHE A N 1
ATOM 664 C CA . PHE A 1 83 ? 9.235 1.998 -8.134 1.00 86.12 83 PHE A CA 1
ATOM 665 C C . PHE A 1 83 ? 10.461 1.797 -7.254 1.00 86.12 83 PHE A C 1
ATOM 667 O O . PHE A 1 83 ? 10.316 1.803 -6.044 1.00 86.12 83 PHE A O 1
ATOM 674 N N . LYS A 1 84 ? 11.665 1.679 -7.820 1.00 86.75 84 LYS A N 1
ATOM 675 C CA . LYS A 1 84 ? 12.901 1.525 -7.040 1.00 86.75 84 LYS A CA 1
ATOM 676 C C . LYS A 1 84 ? 13.157 2.698 -6.096 1.00 86.75 84 LYS A C 1
ATOM 678 O O . LYS A 1 84 ? 13.524 2.472 -4.948 1.00 86.75 84 LYS A O 1
ATOM 683 N N . ILE A 1 85 ? 12.902 3.927 -6.545 1.00 87.75 85 ILE A N 1
ATOM 684 C CA . ILE A 1 85 ? 13.006 5.135 -5.709 1.00 87.75 85 ILE A CA 1
ATOM 685 C C . ILE A 1 85 ? 11.974 5.106 -4.571 1.00 87.75 85 ILE A C 1
ATOM 687 O O . ILE A 1 85 ? 12.270 5.509 -3.449 1.00 87.75 85 ILE A O 1
ATOM 691 N N . LYS A 1 86 ? 10.764 4.612 -4.851 1.00 90.88 86 LYS A N 1
ATOM 692 C CA . LYS A 1 86 ? 9.637 4.576 -3.908 1.00 90.88 86 LYS A CA 1
ATOM 693 C C . LYS A 1 86 ? 9.507 3.276 -3.112 1.00 90.88 86 LYS A C 1
ATOM 695 O O . LYS A 1 86 ? 8.656 3.186 -2.231 1.00 90.88 86 LYS A O 1
ATOM 700 N N . GLU A 1 87 ? 10.345 2.278 -3.382 1.00 89.88 87 GLU A N 1
ATOM 701 C CA . GLU A 1 87 ? 10.242 0.933 -2.808 1.00 89.88 87 GLU A CA 1
ATOM 702 C C . GLU A 1 87 ? 10.390 0.979 -1.286 1.00 89.88 87 GLU A C 1
ATOM 704 O O . GLU A 1 87 ? 9.636 0.318 -0.572 1.00 89.88 87 GLU A O 1
ATOM 709 N N . GLN A 1 88 ? 11.329 1.789 -0.791 1.00 92.31 88 GLN A N 1
ATOM 710 C CA . GLN A 1 88 ? 11.559 1.945 0.642 1.00 92.31 88 GLN A CA 1
ATOM 711 C C . GLN A 1 88 ? 10.387 2.662 1.324 1.00 92.31 88 GLN A C 1
ATOM 713 O O . GLN A 1 88 ? 9.866 2.160 2.313 1.00 92.31 88 GLN A O 1
ATOM 718 N N . GLU A 1 89 ? 9.898 3.758 0.739 1.00 93.25 89 GLU A N 1
ATOM 719 C CA . GLU A 1 89 ? 8.723 4.495 1.230 1.00 93.25 89 GLU A CA 1
ATOM 720 C C . GLU A 1 89 ? 7.481 3.591 1.310 1.00 93.25 89 GLU A C 1
ATOM 722 O O . GLU A 1 89 ? 6.745 3.608 2.297 1.00 93.25 89 GLU A O 1
ATOM 727 N N . PHE A 1 90 ? 7.283 2.734 0.305 1.00 92.06 90 PHE A N 1
ATOM 728 C CA . PHE A 1 90 ? 6.214 1.742 0.302 1.00 92.06 90 PHE A CA 1
ATOM 729 C C . PHE A 1 90 ? 6.376 0.699 1.420 1.00 92.06 90 PHE A C 1
ATOM 731 O O . PHE A 1 90 ? 5.411 0.411 2.133 1.00 92.06 90 PHE A O 1
ATOM 738 N N . LYS A 1 91 ? 7.582 0.143 1.604 1.00 93.81 91 LYS A N 1
ATOM 739 C CA . LYS A 1 91 ? 7.868 -0.843 2.664 1.00 93.81 91 LYS A CA 1
ATOM 740 C C . LYS A 1 91 ? 7.690 -0.248 4.059 1.00 93.81 91 LYS A C 1
ATOM 742 O O . LYS A 1 91 ? 7.017 -0.858 4.890 1.00 93.81 91 LYS A O 1
ATOM 747 N N . ASP A 1 92 ? 8.226 0.945 4.288 1.00 94.81 92 ASP A N 1
ATOM 748 C CA . ASP A 1 92 ? 8.121 1.653 5.564 1.00 94.81 92 ASP A CA 1
ATOM 749 C C . ASP A 1 92 ? 6.669 2.023 5.868 1.00 94.81 92 ASP A C 1
ATOM 751 O O . ASP A 1 92 ? 6.197 1.831 6.991 1.00 94.81 92 ASP A O 1
ATOM 755 N N . GLY A 1 93 ? 5.921 2.465 4.852 1.00 93.56 93 GLY A N 1
ATOM 756 C CA . GLY A 1 93 ? 4.487 2.713 4.958 1.00 93.56 93 GLY A CA 1
ATOM 757 C C . GLY A 1 93 ? 3.718 1.465 5.394 1.00 93.56 93 GLY A C 1
ATOM 758 O O . GLY A 1 93 ? 2.967 1.512 6.371 1.00 93.56 93 GLY A O 1
ATOM 759 N N . LEU A 1 94 ? 3.937 0.327 4.725 1.00 93.62 94 LEU A N 1
ATOM 760 C CA . LEU A 1 94 ? 3.288 -0.940 5.078 1.00 93.62 94 LEU A CA 1
ATOM 761 C C . LEU A 1 94 ? 3.654 -1.425 6.484 1.00 93.62 94 LEU A C 1
ATOM 763 O O . LEU A 1 94 ? 2.776 -1.888 7.215 1.00 93.62 94 LEU A O 1
ATOM 767 N N . GLN A 1 95 ? 4.925 -1.318 6.871 1.00 94.56 95 GLN A N 1
ATOM 768 C CA . GLN A 1 95 ? 5.375 -1.704 8.206 1.00 94.56 95 GLN A CA 1
ATOM 769 C C . GLN A 1 95 ? 4.727 -0.814 9.273 1.00 94.56 95 GLN A C 1
ATOM 771 O O . GLN A 1 95 ? 4.158 -1.314 10.241 1.00 94.56 95 GLN A O 1
ATOM 776 N N . SER A 1 96 ? 4.706 0.499 9.046 1.00 93.38 96 SER A N 1
ATOM 777 C CA . SER A 1 96 ? 4.075 1.458 9.951 1.00 93.38 96 SER A CA 1
ATOM 778 C C . SER A 1 96 ? 2.562 1.243 10.083 1.00 93.38 96 SER A C 1
ATOM 780 O O . SER A 1 96 ? 2.009 1.379 11.176 1.00 93.38 96 SER A O 1
ATOM 782 N N . LEU A 1 97 ? 1.881 0.892 8.985 1.00 92.19 97 LEU A N 1
ATOM 783 C CA . LEU A 1 97 ? 0.460 0.537 9.000 1.00 92.19 97 LEU A CA 1
ATOM 784 C C . LEU A 1 97 ? 0.221 -0.740 9.811 1.00 92.19 97 LEU A C 1
ATOM 786 O O . LEU A 1 97 ? -0.681 -0.773 10.646 1.00 92.19 97 LEU A O 1
ATOM 790 N N . ARG A 1 98 ? 1.048 -1.772 9.604 1.00 91.81 98 ARG A N 1
ATOM 791 C CA . ARG A 1 98 ? 0.983 -3.024 10.367 1.00 91.81 98 ARG A CA 1
ATOM 792 C C . ARG A 1 98 ? 1.145 -2.770 11.863 1.00 91.81 98 ARG A C 1
ATOM 794 O O . ARG A 1 98 ? 0.377 -3.323 12.644 1.00 91.81 98 ARG A O 1
ATOM 801 N N . ASP A 1 99 ? 2.112 -1.951 12.259 1.00 92.00 99 ASP A N 1
ATOM 802 C CA . ASP A 1 99 ? 2.379 -1.663 13.670 1.00 92.00 99 ASP A CA 1
ATOM 803 C C . ASP A 1 99 ? 1.216 -0.914 14.331 1.00 92.00 99 ASP A C 1
ATOM 805 O O . ASP A 1 99 ? 0.841 -1.225 15.463 1.00 92.00 99 ASP A O 1
ATOM 809 N N . ASP A 1 100 ? 0.606 0.038 13.621 1.00 89.00 100 ASP A N 1
ATOM 810 C CA . ASP A 1 100 ? -0.578 0.747 14.110 1.00 89.00 100 ASP A CA 1
ATOM 811 C C . ASP A 1 100 ? -1.791 -0.188 14.217 1.00 89.00 100 ASP A C 1
ATOM 813 O O . ASP A 1 100 ? -2.499 -0.148 15.221 1.00 89.00 100 ASP A O 1
ATOM 817 N N . MET A 1 101 ? -2.005 -1.067 13.231 1.00 87.56 101 MET A N 1
ATOM 818 C CA . MET A 1 101 ? -3.053 -2.089 13.302 1.00 87.56 101 MET A CA 1
ATOM 819 C C . MET A 1 101 ? -2.809 -3.040 14.475 1.00 87.56 101 MET A C 1
ATOM 821 O O . MET A 1 101 ? -3.725 -3.305 15.246 1.00 87.56 101 MET A O 1
ATOM 825 N N . LYS A 1 102 ? -1.570 -3.501 14.675 1.00 87.88 102 LYS A N 1
ATOM 826 C CA . LYS A 1 102 ? -1.236 -4.384 15.794 1.00 87.88 102 LYS A CA 1
ATOM 827 C C . LYS A 1 102 ? -1.597 -3.736 17.132 1.00 87.88 102 LYS A C 1
ATOM 829 O O . LYS A 1 102 ? -2.263 -4.372 17.925 1.00 87.88 102 LYS A O 1
ATOM 834 N N . LYS A 1 103 ? -1.250 -2.461 17.336 1.00 84.50 103 LYS A N 1
ATOM 835 C CA . LYS A 1 103 ? -1.587 -1.696 18.556 1.00 84.50 103 LYS A CA 1
ATOM 836 C C . LYS A 1 103 ? -3.078 -1.397 18.736 1.00 84.50 103 LYS A C 1
ATOM 838 O O . LYS A 1 103 ? -3.494 -0.985 19.819 1.00 84.50 103 LYS A O 1
ATOM 843 N N . ALA A 1 104 ? -3.857 -1.454 17.661 1.00 79.38 104 ALA A N 1
ATOM 844 C CA . ALA A 1 104 ? -5.286 -1.168 17.700 1.00 79.38 104 ALA A CA 1
ATOM 845 C C . ALA A 1 104 ? -6.129 -2.421 17.975 1.00 79.38 104 ALA A C 1
ATOM 847 O O . ALA A 1 104 ? -7.234 -2.281 18.491 1.00 79.38 104 ALA A O 1
ATOM 848 N N . PHE A 1 105 ? -5.617 -3.609 17.638 1.00 74.25 105 PHE A N 1
ATOM 849 C CA . PHE A 1 105 ? -6.368 -4.869 17.671 1.00 74.25 105 PHE A CA 1
ATOM 850 C C . PHE A 1 105 ? -5.783 -5.951 18.593 1.00 74.25 105 PHE A C 1
ATOM 852 O O . PHE A 1 105 ? -6.470 -6.940 18.840 1.00 74.25 105 PHE A O 1
ATOM 859 N N . PHE A 1 106 ? -4.551 -5.787 19.083 1.00 64.50 106 PHE A N 1
ATOM 860 C CA . PHE A 1 106 ? -3.867 -6.689 20.018 1.00 64.50 106 PHE A CA 1
ATOM 861 C C . PHE A 1 106 ? -3.317 -5.897 21.205 1.00 64.50 106 PHE A C 1
ATOM 863 O O . PHE A 1 106 ? -3.230 -6.498 22.296 1.00 64.50 106 PHE A O 1
#

pLDDT: mean 81.07, std 14.88, range [45.19, 95.31]

Secondary structure (DSSP, 8-state):
----PPPPPP---------S-SSBPPHHHHHHHHHHHHHHHHHHHHHHH-TT-TTHHHHHHHHHHHHHHHHHHHHHH-BHHHHHHHHHHHHHHHHHHHHHHHHHH-